Protein AF-A0A2E1P3U5-F1 (afdb_monomer_lite)

Structure (mmCIF, N/CA/C/O backbone):
data_AF-A0A2E1P3U5-F1
#
_entry.id   AF-A0A2E1P3U5-F1
#
loop_
_atom_site.group_PDB
_atom_site.id
_atom_site.type_symbol
_atom_site.label_atom_id
_atom_site.label_alt_id
_atom_site.label_comp_id
_atom_site.label_asym_id
_atom_site.label_entity_id
_atom_site.label_seq_id
_atom_site.pdbx_PDB_ins_code
_atom_site.Cartn_x
_atom_site.Cartn_y
_atom_site.Cartn_z
_atom_site.occupancy
_atom_site.B_iso_or_equiv
_atom_site.auth_seq_id
_atom_site.auth_comp_id
_atom_site.auth_asym_id
_atom_site.auth_atom_id
_atom_site.pdbx_PDB_model_num
ATOM 1 N N . MET A 1 1 ? -21.921 -7.455 9.747 1.00 45.94 1 MET A N 1
ATOM 2 C CA . MET A 1 1 ? -21.183 -7.064 8.520 1.00 45.94 1 MET A CA 1
ATOM 3 C C . MET A 1 1 ? -20.388 -5.750 8.663 1.00 45.94 1 MET A C 1
ATOM 5 O O . MET A 1 1 ? -19.913 -5.240 7.658 1.00 45.94 1 MET A O 1
ATOM 9 N N . LYS A 1 2 ? -20.192 -5.196 9.877 1.00 47.94 2 LYS A N 1
ATOM 10 C CA . LYS A 1 2 ? -19.396 -3.964 10.093 1.00 47.94 2 LYS A CA 1
ATOM 11 C C . LYS A 1 2 ? -17.878 -4.218 10.016 1.00 47.94 2 LYS A C 1
ATOM 13 O O . LYS A 1 2 ? -17.126 -3.291 9.749 1.00 47.94 2 LYS A O 1
ATOM 18 N N . ASP A 1 3 ? -17.456 -5.472 10.165 1.00 50.47 3 ASP A N 1
ATOM 19 C CA . ASP A 1 3 ? -16.043 -5.873 10.248 1.00 50.47 3 ASP A CA 1
ATOM 20 C C . ASP A 1 3 ? -15.372 -5.984 8.864 1.00 50.47 3 ASP A C 1
ATOM 22 O O . ASP A 1 3 ? -14.165 -5.799 8.734 1.00 50.47 3 ASP A O 1
ATOM 26 N N . ALA A 1 4 ? -16.165 -6.176 7.801 1.00 54.88 4 ALA A N 1
ATOM 27 C CA . ALA A 1 4 ? -15.674 -6.264 6.423 1.00 54.88 4 ALA A CA 1
ATOM 28 C C . ALA A 1 4 ? -15.020 -4.958 5.936 1.00 54.88 4 ALA A C 1
ATOM 30 O O . ALA A 1 4 ? -14.016 -5.004 5.231 1.00 54.88 4 ALA A O 1
ATOM 31 N N . LYS A 1 5 ? -15.533 -3.796 6.370 1.00 56.69 5 LYS A N 1
ATOM 32 C CA . LYS A 1 5 ? -14.954 -2.483 6.036 1.00 56.69 5 LYS A CA 1
ATOM 33 C C . LYS A 1 5 ? -13.548 -2.288 6.616 1.00 56.69 5 LYS A C 1
ATOM 35 O O . LYS A 1 5 ? -12.744 -1.584 6.025 1.00 56.69 5 LYS A O 1
ATOM 40 N N . TYR A 1 6 ? -13.230 -2.932 7.739 1.00 60.22 6 TYR A N 1
ATOM 41 C CA . TYR A 1 6 ? -11.903 -2.834 8.356 1.00 60.22 6 TYR A CA 1
ATOM 42 C C . TYR A 1 6 ? -10.924 -3.866 7.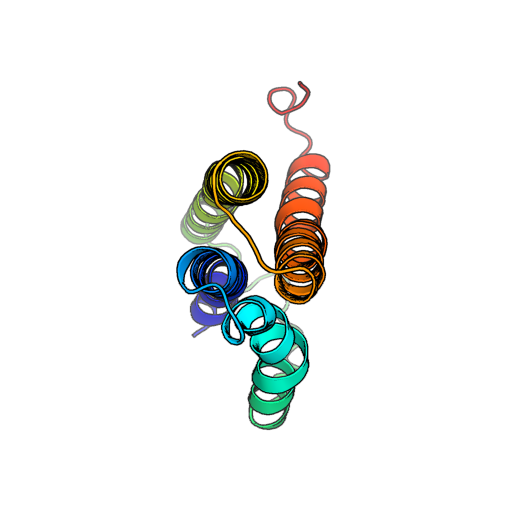793 1.00 60.22 6 TYR A C 1
ATOM 44 O O . TYR A 1 6 ? -9.738 -3.581 7.684 1.00 60.22 6 TYR A O 1
ATOM 52 N N . LEU A 1 7 ? -11.410 -5.024 7.333 1.00 64.44 7 LEU A N 1
ATOM 53 C CA . LEU A 1 7 ? -10.598 -5.929 6.511 1.00 64.44 7 LEU A CA 1
ATOM 54 C C . LEU A 1 7 ? -10.214 -5.285 5.170 1.00 64.44 7 LEU A C 1
ATOM 56 O O . LEU A 1 7 ? -9.107 -5.509 4.682 1.00 64.44 7 LEU A O 1
ATOM 60 N N . MET A 1 8 ? -11.071 -4.418 4.614 1.00 71.44 8 MET A N 1
ATOM 61 C CA . MET A 1 8 ? -10.721 -3.621 3.432 1.00 71.44 8 MET A CA 1
ATOM 62 C C . MET A 1 8 ? -9.510 -2.708 3.674 1.00 71.44 8 MET A C 1
ATOM 64 O O . MET A 1 8 ? -8.765 -2.469 2.726 1.00 71.44 8 MET A O 1
ATOM 68 N N . ALA A 1 9 ? -9.227 -2.287 4.913 1.00 74.44 9 ALA A N 1
ATOM 69 C CA . ALA A 1 9 ? -8.022 -1.507 5.212 1.00 74.44 9 ALA A CA 1
ATOM 70 C C . ALA A 1 9 ? -6.728 -2.275 4.879 1.00 74.44 9 ALA A C 1
ATOM 72 O O . ALA A 1 9 ? -5.741 -1.663 4.484 1.00 74.44 9 ALA A O 1
ATOM 73 N N . PHE A 1 10 ? -6.740 -3.612 4.954 1.00 87.44 10 PHE A N 1
ATOM 74 C CA . PHE A 1 10 ? -5.597 -4.454 4.576 1.00 87.44 10 PHE A CA 1
ATOM 75 C C . PHE A 1 10 ? -5.556 -4.791 3.083 1.00 87.44 10 PHE A C 1
ATOM 77 O O . PHE A 1 10 ? -4.523 -5.229 2.578 1.00 87.44 10 PHE A O 1
ATOM 84 N N . SER A 1 11 ? -6.643 -4.547 2.350 1.00 92.44 11 SER A N 1
ATOM 85 C CA . SER A 1 11 ? -6.694 -4.826 0.914 1.00 92.44 11 SER A CA 1
ATOM 86 C C . SER A 1 11 ? -5.745 -3.932 0.107 1.00 92.44 11 SER A C 1
ATOM 88 O O . SER A 1 11 ? -5.109 -4.406 -0.833 1.00 92.44 11 SER A O 1
ATOM 90 N N . VAL A 1 12 ? -5.569 -2.672 0.525 1.00 94.00 12 VAL A N 1
ATOM 91 C CA . VAL A 1 12 ? -4.619 -1.747 -0.106 1.00 94.00 12 VAL A CA 1
ATOM 92 C C . VAL A 1 12 ? -3.169 -2.209 0.106 1.00 94.00 12 VAL A C 1
ATOM 94 O O . VAL A 1 12 ? -2.490 -2.412 -0.902 1.00 94.00 12 VAL A O 1
ATOM 97 N N . PRO A 1 13 ? -2.694 -2.494 1.339 1.00 95.75 13 PRO A N 1
ATOM 98 C CA . PRO A 1 13 ? -1.388 -3.110 1.569 1.00 95.75 13 PRO A CA 1
ATOM 99 C C . PRO A 1 13 ? -1.133 -4.364 0.731 1.00 95.75 13 PRO A C 1
ATOM 101 O O . PRO A 1 13 ? -0.069 -4.490 0.130 1.00 95.75 13 PRO A O 1
ATOM 104 N N . ILE A 1 14 ? -2.117 -5.263 0.626 1.00 96.25 14 ILE A N 1
ATOM 105 C CA . ILE A 1 14 ? -1.995 -6.475 -0.197 1.00 96.25 14 ILE A CA 1
ATOM 106 C C . ILE A 1 14 ? -1.822 -6.110 -1.675 1.00 96.25 14 ILE A C 1
ATOM 108 O O . ILE A 1 14 ? -0.934 -6.647 -2.334 1.00 96.25 14 ILE A O 1
ATOM 112 N N . SER A 1 15 ? -2.619 -5.173 -2.196 1.00 96.69 15 SER A N 1
ATOM 113 C CA . SER A 1 15 ? -2.499 -4.729 -3.590 1.00 96.69 15 SER A CA 1
ATOM 114 C C . SER A 1 15 ? -1.124 -4.123 -3.894 1.00 96.69 15 SER A C 1
ATOM 116 O O . SER A 1 15 ? -0.562 -4.376 -4.957 1.00 96.69 15 SER A O 1
ATOM 118 N N . VAL A 1 16 ? -0.550 -3.376 -2.946 1.00 97.38 16 VAL A N 1
ATOM 119 C CA . VAL A 1 16 ? 0.781 -2.765 -3.071 1.00 97.38 16 VAL A CA 1
ATOM 120 C C . VAL A 1 16 ? 1.870 -3.829 -3.013 1.00 97.38 16 VAL A C 1
ATOM 122 O O . VAL A 1 16 ? 2.786 -3.808 -3.833 1.00 97.38 16 VAL A O 1
ATOM 125 N N . LEU A 1 17 ? 1.753 -4.795 -2.101 1.00 97.12 17 LEU A N 1
ATOM 126 C CA . LEU A 1 17 ? 2.686 -5.915 -2.021 1.00 97.12 17 LEU A CA 1
ATOM 127 C C . LEU A 1 17 ? 2.701 -6.715 -3.331 1.00 97.12 17 LEU A C 1
ATOM 129 O O . LEU A 1 17 ? 3.775 -7.014 -3.847 1.00 97.12 17 LEU A O 1
ATOM 133 N N . LEU A 1 18 ? 1.526 -7.005 -3.901 1.00 96.81 18 LEU A N 1
ATOM 134 C CA . LEU A 1 18 ? 1.407 -7.664 -5.205 1.00 96.81 18 LEU A CA 1
ATOM 135 C C . LEU A 1 18 ? 2.020 -6.825 -6.327 1.00 96.81 18 LEU A C 1
ATOM 137 O O . LEU A 1 18 ? 2.722 -7.371 -7.172 1.00 96.81 18 LEU A O 1
ATOM 141 N N . SER A 1 19 ? 1.800 -5.510 -6.303 1.00 96.44 19 SER A N 1
ATOM 142 C CA . SER A 1 19 ? 2.373 -4.573 -7.269 1.00 96.44 19 SER A CA 1
ATOM 143 C C . SER A 1 19 ? 3.906 -4.654 -7.310 1.00 96.44 19 SER A C 1
ATOM 145 O O . SER A 1 19 ? 4.507 -4.794 -8.374 1.00 96.44 19 SER A O 1
ATOM 147 N N . ILE A 1 20 ? 4.541 -4.651 -6.133 1.00 95.56 20 ILE A N 1
ATOM 148 C CA . ILE A 1 20 ? 6.003 -4.717 -5.991 1.00 95.56 20 ILE A CA 1
ATOM 149 C C . ILE A 1 20 ? 6.530 -6.123 -6.316 1.00 95.56 20 ILE A C 1
ATOM 151 O O . ILE A 1 20 ? 7.584 -6.266 -6.934 1.00 95.56 20 ILE A O 1
ATOM 155 N N . TYR A 1 21 ? 5.810 -7.169 -5.905 1.00 95.31 21 TYR A N 1
ATOM 156 C CA . TYR A 1 21 ? 6.242 -8.556 -6.079 1.00 95.31 21 TYR A CA 1
ATOM 157 C C . TYR A 1 21 ? 6.157 -9.032 -7.535 1.00 95.31 21 TYR A C 1
ATOM 159 O O . TYR A 1 21 ? 7.080 -9.688 -8.016 1.00 95.31 21 TYR A O 1
ATOM 167 N N . LEU A 1 22 ? 5.063 -8.710 -8.235 1.00 94.38 22 LEU A N 1
ATOM 168 C CA . LEU A 1 22 ? 4.808 -9.183 -9.600 1.00 94.38 22 LEU A CA 1
ATOM 169 C C . LEU A 1 22 ? 5.580 -8.401 -10.668 1.00 94.38 22 LEU A C 1
ATOM 171 O O . LEU A 1 22 ? 5.861 -8.975 -11.719 1.00 94.38 22 LEU A O 1
ATOM 175 N N . LYS A 1 23 ? 5.961 -7.145 -10.380 1.00 90.81 23 LYS A N 1
ATOM 176 C CA . LYS A 1 23 ? 6.787 -6.293 -11.256 1.00 90.81 23 LYS A CA 1
ATOM 177 C C . LYS A 1 23 ? 6.150 -6.056 -12.631 1.00 90.81 23 LYS A C 1
ATOM 179 O O . LYS A 1 23 ? 4.973 -6.346 -12.851 1.00 90.81 23 LYS A O 1
ATOM 184 N N . GLU A 1 24 ? 6.921 -5.511 -13.566 1.00 93.19 24 GLU A N 1
ATOM 185 C CA . GLU A 1 24 ? 6.522 -5.348 -14.964 1.00 93.19 24 GLU A CA 1
ATOM 186 C C . GLU A 1 24 ? 5.210 -4.550 -15.083 1.00 93.19 24 GLU A C 1
ATOM 188 O O . GLU A 1 24 ? 4.986 -3.598 -14.344 1.00 93.19 24 GLU A O 1
ATOM 193 N N . LEU A 1 25 ? 4.301 -4.918 -15.988 1.00 93.81 25 LEU A N 1
ATOM 194 C CA . LEU A 1 25 ? 2.994 -4.257 -16.102 1.00 93.81 25 LEU A CA 1
ATOM 195 C C . LEU A 1 25 ? 2.155 -4.347 -14.815 1.00 93.81 25 LEU A C 1
ATOM 197 O O . LEU A 1 25 ? 1.286 -3.504 -14.584 1.00 93.81 25 LEU A O 1
ATOM 201 N N . PHE A 1 26 ? 2.420 -5.334 -13.955 1.00 95.81 26 PHE A N 1
ATOM 202 C CA . PHE A 1 26 ? 1.717 -5.493 -12.686 1.00 95.81 26 PHE A CA 1
ATOM 203 C C . PHE A 1 26 ? 2.179 -4.495 -11.619 1.00 95.81 26 PHE A C 1
ATOM 205 O O . PHE A 1 26 ? 1.482 -4.362 -10.613 1.00 95.81 26 PHE A O 1
ATOM 212 N N . SER A 1 27 ? 3.238 -3.708 -11.859 1.00 95.44 27 SER A N 1
ATOM 213 C CA . SER A 1 27 ? 3.664 -2.604 -10.981 1.00 95.44 27 SER A CA 1
ATOM 214 C C . SER A 1 27 ? 2.623 -1.488 -10.824 1.00 95.44 27 SER A C 1
ATOM 216 O O . SER A 1 27 ? 2.813 -0.560 -10.042 1.00 95.44 27 SER A O 1
ATOM 218 N N . TYR A 1 28 ? 1.541 -1.529 -11.602 1.00 97.12 28 TYR A N 1
ATOM 219 C CA . TYR A 1 28 ? 0.420 -0.591 -11.528 1.00 97.12 28 TYR A CA 1
ATOM 220 C C . TYR A 1 28 ? -0.831 -1.213 -10.898 1.00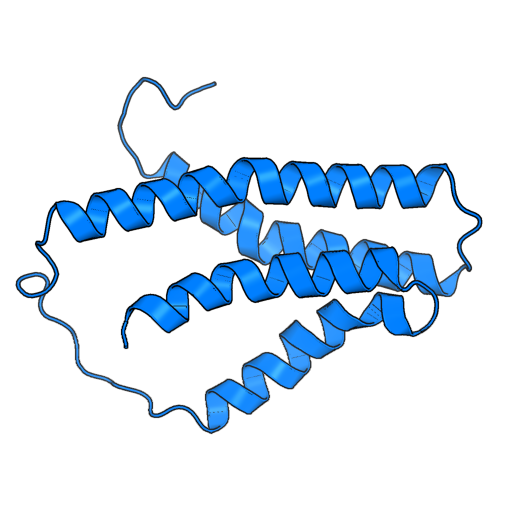 97.12 28 TYR A C 1
ATOM 222 O O . TYR A 1 28 ? -1.885 -0.577 -10.863 1.00 97.12 28 TYR A O 1
ATOM 230 N N . THR A 1 29 ? -0.742 -2.443 -10.380 1.00 97.06 29 THR A N 1
ATOM 231 C CA . THR A 1 29 ? -1.900 -3.172 -9.841 1.00 97.06 29 THR A CA 1
ATOM 232 C C . THR A 1 29 ? -2.565 -2.409 -8.705 1.00 97.06 29 THR A C 1
ATOM 234 O O . THR A 1 29 ? -3.787 -2.310 -8.686 1.00 97.06 29 THR A O 1
ATOM 237 N N . SER A 1 30 ? -1.796 -1.809 -7.793 1.00 96.56 30 SER A N 1
ATOM 238 C CA . SER A 1 30 ? -2.369 -1.009 -6.704 1.00 96.56 30 SER A CA 1
ATOM 239 C C . SER A 1 30 ? -3.063 0.259 -7.207 1.00 96.56 30 SER A C 1
ATOM 241 O O . SER A 1 30 ? -4.076 0.658 -6.645 1.00 96.56 30 SER A O 1
ATOM 243 N N . VAL A 1 31 ? -2.563 0.875 -8.285 1.00 97.25 31 VAL A N 1
ATOM 244 C CA . VAL A 1 31 ? -3.187 2.050 -8.911 1.00 97.25 31 VAL A CA 1
ATOM 245 C C . VAL A 1 31 ? -4.547 1.663 -9.480 1.00 97.25 31 VAL A C 1
ATOM 247 O O . VAL A 1 31 ? -5.553 2.291 -9.160 1.00 97.25 31 VAL A O 1
ATOM 250 N N . ILE A 1 32 ? -4.592 0.590 -10.272 1.00 97.38 32 ILE A N 1
ATOM 251 C CA . ILE A 1 32 ? -5.841 0.070 -10.841 1.00 97.38 32 ILE A CA 1
ATOM 252 C C . ILE A 1 32 ? -6.789 -0.353 -9.714 1.00 97.38 32 ILE A C 1
ATOM 254 O O . ILE A 1 32 ? -7.977 -0.044 -9.745 1.00 97.38 32 ILE A O 1
ATOM 258 N N . TYR A 1 33 ? -6.274 -1.017 -8.684 1.00 95.75 33 TYR A N 1
ATOM 259 C CA . TYR A 1 33 ? -7.077 -1.451 -7.552 1.00 95.75 33 TYR A CA 1
ATOM 260 C C . TYR A 1 33 ? -7.733 -0.263 -6.829 1.00 95.75 33 TYR A C 1
ATOM 262 O O . TYR A 1 33 ? -8.951 -0.228 -6.676 1.00 95.75 33 TYR A O 1
ATOM 270 N N . VAL A 1 34 ? -6.949 0.741 -6.430 1.00 95.00 34 VAL A N 1
ATOM 271 C CA . VAL A 1 34 ? -7.442 1.858 -5.612 1.00 95.00 34 VAL A CA 1
ATOM 272 C C . VAL A 1 34 ? -8.273 2.855 -6.412 1.00 95.00 34 VAL A C 1
ATOM 274 O O . VAL A 1 34 ? -9.273 3.342 -5.900 1.00 95.00 34 VAL A O 1
ATOM 277 N N . PHE A 1 35 ? -7.898 3.160 -7.654 1.00 95.38 35 PHE A N 1
ATOM 278 C CA . PHE A 1 35 ? -8.556 4.221 -8.425 1.00 95.38 35 PHE A CA 1
ATOM 279 C C . PHE A 1 35 ? -9.608 3.725 -9.415 1.00 95.38 35 PHE A C 1
ATOM 281 O O . PHE A 1 35 ? -10.393 4.533 -9.905 1.00 95.38 35 PHE A O 1
ATOM 288 N N . LEU A 1 36 ? -9.650 2.424 -9.712 1.00 95.56 36 LEU A N 1
ATOM 289 C CA . LEU A 1 36 ? -10.676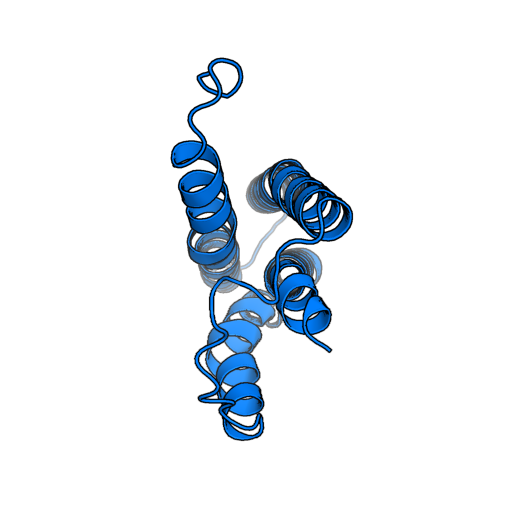 1.845 -10.578 1.00 95.56 36 LEU A CA 1
ATOM 290 C C . LEU A 1 36 ? -11.530 0.830 -9.823 1.00 95.56 36 LEU A C 1
ATOM 292 O O . LEU A 1 36 ? -12.742 1.003 -9.733 1.00 95.56 36 LEU A O 1
ATOM 296 N N . PHE A 1 37 ? -10.921 -0.215 -9.263 1.00 93.94 37 PHE A N 1
ATOM 297 C CA . PHE A 1 37 ? -11.682 -1.315 -8.670 1.00 93.94 37 PHE A CA 1
ATOM 298 C C . PHE A 1 37 ? -12.470 -0.888 -7.425 1.00 93.94 37 PHE A C 1
ATOM 300 O O . PHE A 1 37 ? -13.667 -1.157 -7.358 1.00 93.94 37 PHE A O 1
ATOM 307 N N . VAL A 1 38 ? -11.835 -0.204 -6.467 1.00 90.88 38 VAL A N 1
ATOM 308 C CA . VAL A 1 38 ? -12.503 0.244 -5.232 1.00 90.88 38 VAL A CA 1
ATOM 309 C C . VAL A 1 38 ? -13.700 1.159 -5.539 1.00 90.88 38 VAL A C 1
ATOM 311 O O . VAL A 1 38 ? -14.802 0.798 -5.125 1.00 90.88 38 VAL A O 1
ATOM 314 N N . PRO A 1 39 ? -13.567 2.244 -6.334 1.00 90.94 39 PRO A N 1
ATOM 315 C CA . PRO A 1 39 ? -14.707 3.081 -6.704 1.00 90.94 39 PRO A CA 1
ATOM 316 C C . PRO A 1 39 ? -15.824 2.307 -7.406 1.00 90.94 39 PRO A C 1
ATOM 318 O O . PRO A 1 39 ? -16.997 2.506 -7.106 1.00 90.94 39 PRO A O 1
ATOM 321 N N . VAL A 1 40 ? -15.482 1.388 -8.316 1.00 93.44 40 VAL A N 1
ATOM 322 C CA . VAL A 1 40 ? -16.479 0.565 -9.015 1.00 93.44 40 VAL A CA 1
ATOM 323 C C . VAL A 1 40 ? -17.247 -0.316 -8.035 1.00 93.44 40 VAL A C 1
ATOM 325 O O . VAL A 1 40 ? -18.469 -0.378 -8.118 1.00 93.44 40 VAL A O 1
ATOM 328 N N . VAL A 1 41 ? -16.569 -0.969 -7.088 1.00 89.00 41 VAL A N 1
ATOM 329 C CA . VAL A 1 41 ? -17.233 -1.771 -6.049 1.00 89.00 41 VAL A CA 1
ATOM 330 C C . VAL A 1 41 ? -18.126 -0.896 -5.171 1.00 89.00 41 VAL A C 1
ATOM 332 O O . VAL A 1 41 ? -19.249 -1.293 -4.863 1.00 89.00 41 VAL A O 1
ATOM 335 N N . GLU A 1 42 ? -17.663 0.298 -4.801 1.00 86.19 42 GLU A N 1
ATOM 336 C CA . GLU A 1 42 ? -18.433 1.242 -3.989 1.00 86.19 42 GLU A CA 1
ATOM 337 C C . GLU A 1 42 ? -19.745 1.673 -4.658 1.00 86.19 42 GLU A C 1
ATOM 339 O O . GLU A 1 42 ? 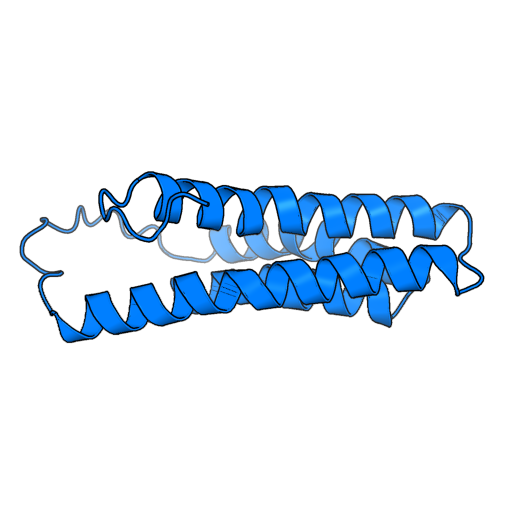-20.743 1.812 -3.953 1.00 86.19 42 GLU A O 1
ATOM 344 N N . LEU A 1 43 ? -19.799 1.783 -5.993 1.00 88.31 43 LEU A N 1
ATOM 345 C CA . LEU A 1 43 ? -21.038 2.088 -6.728 1.00 88.31 43 LEU A CA 1
ATOM 346 C C . LEU A 1 43 ? -22.137 1.031 -6.542 1.00 88.31 43 LEU A C 1
ATOM 348 O O . LEU A 1 43 ? -23.320 1.349 -6.652 1.00 88.31 43 LEU A O 1
ATOM 352 N N . PHE A 1 44 ? -21.763 -0.221 -6.269 1.00 87.00 44 PHE A N 1
ATOM 353 C CA . PHE A 1 44 ? -22.713 -1.316 -6.059 1.00 87.00 44 PHE A CA 1
ATOM 354 C C . PHE A 1 44 ? -23.058 -1.539 -4.582 1.00 87.00 44 PHE A C 1
ATOM 356 O O . PHE A 1 44 ? -23.967 -2.317 -4.276 1.00 87.00 44 PHE A O 1
ATOM 363 N N . LEU A 1 45 ? -22.351 -0.890 -3.652 1.00 82.31 45 LEU A N 1
ATOM 364 C CA . LEU A 1 45 ? -22.626 -1.024 -2.227 1.00 82.31 45 LEU A CA 1
ATOM 365 C C . LEU A 1 45 ? -23.760 -0.075 -1.809 1.00 82.31 45 LEU A C 1
ATOM 367 O O . LEU A 1 45 ? -23.711 1.118 -2.103 1.00 82.31 45 LEU A O 1
ATOM 371 N N . PRO A 1 46 ? -24.771 -0.559 -1.065 1.00 74.50 46 PRO A N 1
ATOM 372 C CA . PRO A 1 46 ? -25.825 0.309 -0.565 1.00 74.50 46 PRO A CA 1
ATOM 373 C C . PRO A 1 46 ? -25.240 1.343 0.406 1.00 74.50 46 PRO A C 1
ATOM 375 O O . PRO A 1 46 ? -24.610 0.995 1.414 1.00 74.50 46 PRO A O 1
ATOM 378 N N . THR A 1 47 ? -25.481 2.626 0.134 1.00 65.38 47 THR A N 1
ATOM 379 C CA . THR A 1 47 ? -25.180 3.730 1.048 1.00 65.38 47 THR A CA 1
ATOM 380 C C . THR A 1 47 ? -26.122 3.660 2.246 1.00 65.38 47 THR A C 1
ATOM 382 O O . THR A 1 47 ? -27.193 4.258 2.276 1.00 65.38 47 THR A O 1
ATOM 385 N N . ASN A 1 48 ? -25.736 2.899 3.272 1.00 59.00 48 ASN A N 1
ATOM 386 C CA . ASN A 1 48 ? -26.432 2.930 4.556 1.00 59.00 48 ASN A CA 1
ATOM 387 C C . ASN A 1 48 ? -26.194 4.296 5.220 1.00 59.00 48 ASN A C 1
ATOM 389 O O . ASN A 1 48 ? -25.222 4.480 5.947 1.00 59.00 48 ASN A O 1
ATOM 393 N N . LEU A 1 49 ? -27.110 5.236 4.976 1.00 53.56 49 LEU A N 1
ATOM 394 C CA . LEU A 1 49 ? -27.233 6.539 5.643 1.00 53.56 49 LEU A CA 1
ATOM 395 C C . LEU A 1 49 ? -27.802 6.417 7.069 1.00 53.56 49 LEU A C 1
ATOM 397 O O . LEU A 1 49 ? -28.360 7.369 7.610 1.00 53.56 49 LEU A O 1
ATOM 401 N N . SER A 1 50 ? -27.705 5.245 7.698 1.00 50.53 50 SER A N 1
ATOM 402 C CA . SER A 1 50 ? -28.048 5.113 9.107 1.00 50.53 50 SER A CA 1
ATOM 403 C C . SER A 1 50 ? -26.959 5.813 9.915 1.00 50.53 50 SER A C 1
ATOM 405 O O . SER A 1 50 ? -25.889 5.240 10.141 1.00 50.53 50 SER A O 1
ATOM 407 N N . THR A 1 51 ? -27.219 7.052 10.332 1.00 44.97 51 THR A N 1
ATOM 408 C CA . THR A 1 51 ? -26.500 7.722 11.417 1.00 44.97 51 THR A CA 1
ATOM 409 C C . THR A 1 51 ? -26.577 6.803 12.627 1.00 44.97 51 THR A C 1
ATOM 411 O O . THR A 1 51 ? -27.582 6.770 13.334 1.00 44.97 51 THR A O 1
ATOM 414 N N . PHE A 1 52 ? -25.559 5.967 12.818 1.00 47.25 52 PHE A N 1
ATOM 415 C CA . PHE A 1 52 ? -25.475 5.132 14.002 1.00 47.25 52 PHE A CA 1
ATOM 416 C C . PHE A 1 52 ? -25.371 6.086 15.185 1.00 47.25 52 PHE A C 1
ATOM 418 O O . PHE A 1 52 ? -24.390 6.821 15.294 1.00 47.25 52 PHE A O 1
ATOM 425 N N . SER A 1 53 ? -26.390 6.112 16.044 1.00 44.72 53 SER A N 1
ATOM 426 C CA . SER A 1 53 ? -26.268 6.817 17.311 1.00 44.72 53 SER A CA 1
ATOM 427 C C . SER A 1 53 ? -25.072 6.215 18.055 1.00 44.72 53 SER A C 1
ATOM 429 O O . SER A 1 53 ? -24.859 4.998 18.051 1.00 44.72 53 SER A O 1
ATOM 431 N N . GLU A 1 54 ? -24.263 7.060 18.691 1.00 51.06 54 GLU A N 1
ATOM 432 C CA . GLU A 1 54 ? -23.053 6.674 19.439 1.00 51.06 54 GLU A CA 1
ATOM 433 C C . GLU A 1 54 ? -23.303 5.602 20.526 1.00 51.06 54 GLU A C 1
ATOM 435 O O . GLU A 1 54 ? -22.373 5.078 21.143 1.00 51.06 54 GLU A O 1
ATOM 440 N N . GLN A 1 55 ? -24.565 5.256 20.782 1.00 45.69 55 GLN A N 1
ATOM 441 C CA . GLN A 1 55 ? -25.005 4.319 21.804 1.00 45.69 55 GLN A CA 1
ATOM 442 C C . GLN A 1 55 ? -24.947 2.841 21.374 1.00 45.69 55 GLN A C 1
ATOM 444 O O . GLN A 1 55 ? -24.762 1.995 22.245 1.00 45.69 55 GLN A O 1
ATOM 449 N N . GLU A 1 56 ? -24.996 2.497 20.080 1.00 50.06 56 GLU A N 1
ATOM 450 C CA . GLU A 1 56 ? -24.988 1.082 19.639 1.00 50.06 56 GLU A CA 1
ATOM 451 C C . GLU A 1 56 ? -23.587 0.457 19.472 1.00 50.06 56 GLU A C 1
ATOM 453 O O . GLU A 1 56 ? -23.463 -0.750 19.258 1.00 50.06 56 GLU A O 1
ATOM 458 N N . THR A 1 57 ? -22.505 1.238 19.576 1.00 53.00 57 THR A N 1
ATOM 459 C CA . THR A 1 57 ? -21.131 0.756 19.298 1.00 53.00 57 THR A CA 1
ATOM 460 C C . THR A 1 57 ? -20.282 0.549 20.563 1.00 53.00 57 THR A C 1
ATOM 462 O O . THR A 1 57 ? -19.076 0.381 20.478 1.00 53.00 57 THR A O 1
ATOM 465 N N . LYS A 1 58 ? -20.882 0.488 21.759 1.00 51.19 58 LYS A N 1
ATOM 466 C CA . LYS A 1 58 ? -20.151 0.402 23.043 1.00 51.19 58 LYS A CA 1
ATOM 467 C 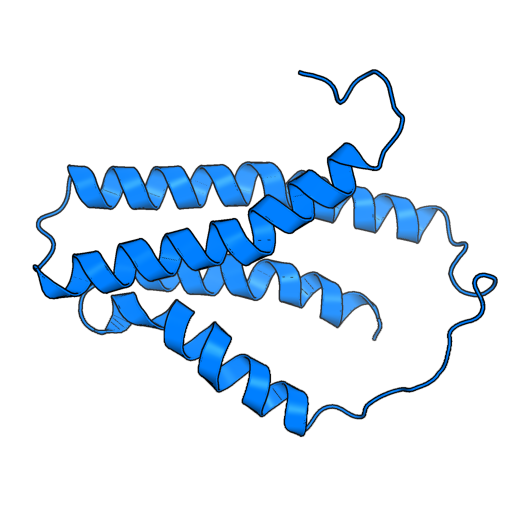C . LYS A 1 58 ? -19.875 -1.031 23.524 1.00 51.19 58 LYS A C 1
ATOM 469 O O . LYS A 1 58 ? -20.218 -1.392 24.648 1.00 51.19 58 LYS A O 1
ATOM 474 N N . SER A 1 59 ? -19.245 -1.864 22.700 1.00 61.47 59 SER A N 1
ATOM 475 C CA . SER A 1 59 ? -18.671 -3.131 23.179 1.00 61.47 59 SER A CA 1
ATOM 476 C C . SER A 1 59 ? -17.167 -2.964 23.367 1.00 61.47 59 SER A C 1
ATOM 478 O O . SER A 1 59 ? -16.438 -2.831 22.390 1.00 61.47 59 SER A O 1
ATOM 480 N N . ARG A 1 60 ? -16.681 -3.054 24.612 1.00 60.66 60 ARG A N 1
ATOM 481 C CA . ARG A 1 60 ? -15.239 -2.972 24.928 1.00 60.66 60 ARG A CA 1
ATOM 482 C C . ARG A 1 60 ? -14.385 -4.010 24.181 1.00 60.66 60 ARG A C 1
ATOM 484 O O . ARG A 1 60 ? -13.198 -3.789 23.967 1.00 60.66 60 ARG A O 1
ATOM 491 N N . LEU A 1 61 ? -14.966 -5.155 23.810 1.00 61.72 61 LEU A N 1
ATOM 492 C CA . LEU A 1 61 ? -14.280 -6.182 23.013 1.00 61.72 61 LEU A CA 1
ATOM 493 C C . LEU A 1 61 ? -14.050 -5.719 21.573 1.00 61.72 61 LEU A C 1
ATOM 495 O O . LEU A 1 61 ? -13.012 -6.014 20.987 1.00 61.72 61 LEU A O 1
ATOM 499 N N . LYS A 1 62 ? -15.010 -4.975 21.024 1.00 68.38 62 LYS A N 1
ATOM 500 C CA . LYS A 1 62 ? -14.947 -4.427 19.675 1.00 68.38 62 LYS A CA 1
ATOM 501 C C . LYS A 1 62 ? -13.885 -3.326 19.585 1.00 68.38 62 LYS A C 1
ATOM 503 O O . LYS A 1 62 ? -13.092 -3.342 18.652 1.00 68.38 62 LYS A O 1
ATOM 508 N N . ASP A 1 63 ? -13.790 -2.477 20.608 1.00 72.44 63 ASP A N 1
ATOM 509 C CA . ASP A 1 63 ? -12.734 -1.460 20.713 1.00 72.44 63 ASP A CA 1
ATOM 510 C C . ASP A 1 63 ? -11.334 -2.095 20.737 1.00 72.44 63 ASP A C 1
ATOM 512 O O . ASP A 1 63 ? -10.466 -1.720 19.957 1.00 72.44 63 ASP A O 1
ATOM 516 N N . ARG A 1 64 ? -11.128 -3.144 21.548 1.00 77.88 64 ARG A N 1
ATOM 517 C CA . ARG A 1 64 ? -9.838 -3.862 21.595 1.00 77.88 64 ARG A CA 1
ATOM 518 C C . ARG A 1 64 ? -9.473 -4.549 20.282 1.00 77.88 64 ARG A C 1
ATOM 520 O O . ARG A 1 64 ? -8.300 -4.580 19.920 1.00 77.88 64 ARG A O 1
ATOM 527 N N . PHE A 1 65 ? -10.451 -5.125 19.586 1.00 80.50 65 PHE A N 1
ATOM 528 C CA . PHE A 1 65 ? -10.222 -5.719 18.271 1.00 80.50 65 PHE A CA 1
ATOM 529 C C . PHE A 1 65 ? -9.745 -4.663 17.267 1.00 80.50 65 PHE A C 1
ATOM 531 O O . PHE A 1 65 ? -8.792 -4.905 16.528 1.00 80.50 65 PHE A O 1
ATOM 538 N N . PHE A 1 66 ? -10.347 -3.473 17.286 1.00 78.38 66 PHE A N 1
ATOM 539 C CA . PHE A 1 66 ? -9.927 -2.371 16.424 1.00 78.38 66 PHE A CA 1
ATOM 540 C C . PHE A 1 66 ? -8.545 -1.834 16.763 1.00 78.38 66 PHE A C 1
ATOM 542 O O . PHE A 1 66 ? -7.762 -1.592 15.848 1.00 78.38 66 PHE A O 1
ATOM 549 N N . ASP A 1 67 ? -8.219 -1.713 18.047 1.00 84.56 67 ASP A N 1
ATOM 550 C CA . ASP A 1 67 ? -6.878 -1.326 18.480 1.00 84.56 67 ASP A CA 1
ATOM 551 C C . ASP A 1 67 ? -5.839 -2.299 17.925 1.00 84.56 67 ASP A C 1
ATOM 553 O O . ASP A 1 67 ? -4.832 -1.885 17.358 1.00 84.56 67 ASP A O 1
ATOM 557 N N . TRP A 1 68 ? -6.114 -3.601 18.004 1.00 85.94 68 TRP A N 1
ATOM 558 C CA . TRP A 1 68 ? -5.194 -4.612 17.497 1.00 85.94 68 TRP A CA 1
ATOM 559 C C . TRP A 1 68 ? -4.990 -4.512 15.981 1.00 85.94 68 TRP A C 1
ATOM 561 O O . TRP A 1 68 ? -3.857 -4.573 15.509 1.00 85.94 68 TRP A O 1
ATOM 571 N N . LEU A 1 69 ? -6.063 -4.294 15.213 1.00 86.62 69 LEU A N 1
ATOM 572 C CA . LEU A 1 69 ? -5.962 -4.074 13.767 1.00 86.62 69 LEU A CA 1
ATOM 573 C C . LEU A 1 69 ? -5.203 -2.783 13.422 1.00 86.62 69 LEU A C 1
ATOM 575 O O . LEU A 1 69 ? -4.433 -2.767 12.460 1.00 86.62 69 LEU A O 1
ATOM 579 N N . LEU A 1 70 ? -5.395 -1.714 14.197 1.00 87.50 70 LEU A N 1
ATOM 580 C CA . LEU A 1 70 ? -4.665 -0.457 14.039 1.00 87.50 70 LEU A CA 1
ATOM 581 C C . LEU A 1 70 ? -3.164 -0.672 14.273 1.00 87.50 70 LEU A C 1
ATOM 583 O O . LEU A 1 70 ? -2.357 -0.359 13.398 1.00 87.50 70 LEU A O 1
ATOM 587 N N . TYR A 1 71 ? -2.791 -1.276 15.405 1.00 89.12 71 TYR A N 1
ATOM 588 C CA . TYR A 1 71 ? -1.391 -1.555 15.726 1.00 89.12 71 TYR A CA 1
ATOM 589 C C . TYR A 1 71 ? -0.753 -2.549 14.749 1.00 89.12 71 TYR A C 1
ATOM 591 O O . TYR A 1 71 ? 0.425 -2.403 14.444 1.00 89.12 71 TYR A O 1
ATOM 599 N N . LEU A 1 72 ? -1.509 -3.508 14.199 1.00 91.56 72 LEU A N 1
ATOM 600 C CA . LEU A 1 72 ? -1.017 -4.438 13.176 1.00 91.56 72 LEU A CA 1
ATOM 601 C C . LEU A 1 72 ? -0.687 -3.741 11.846 1.00 91.56 72 LEU A C 1
ATOM 603 O O . LEU A 1 72 ? 0.203 -4.193 11.125 1.00 91.56 72 LEU A O 1
ATOM 607 N N . ASN A 1 73 ? -1.361 -2.637 11.508 1.00 91.12 73 ASN A N 1
ATOM 608 C CA . ASN A 1 73 ? -1.031 -1.899 10.288 1.00 91.12 73 ASN A CA 1
ATOM 609 C C . ASN A 1 73 ? 0.372 -1.281 10.351 1.00 91.12 73 ASN A C 1
ATOM 611 O O . ASN A 1 73 ? 1.042 -1.244 9.323 1.00 91.12 73 ASN A O 1
ATOM 615 N N . VAL A 1 74 ? 0.843 -0.853 11.530 1.00 92.88 74 VAL A N 1
ATOM 616 C CA . VAL A 1 74 ? 2.173 -0.240 11.700 1.00 92.88 74 VAL A CA 1
ATOM 617 C C . VAL A 1 74 ? 3.292 -1.131 11.132 1.00 92.88 74 VAL A C 1
ATOM 619 O O . VAL A 1 74 ? 3.952 -0.705 10.180 1.00 92.88 74 VAL A O 1
ATOM 622 N N . PRO A 1 75 ? 3.515 -2.373 11.617 1.00 95.56 75 PRO A N 1
ATOM 623 C CA . PRO A 1 75 ? 4.569 -3.225 11.082 1.00 95.56 75 PRO A CA 1
ATOM 624 C C . PRO A 1 75 ? 4.334 -3.589 9.613 1.00 95.56 75 PRO A C 1
ATOM 626 O O . PRO A 1 75 ? 5.298 -3.665 8.859 1.00 95.56 75 PRO A O 1
ATOM 629 N N . ILE A 1 76 ? 3.084 -3.767 9.171 1.00 95.75 76 ILE A N 1
ATOM 630 C CA . ILE A 1 76 ? 2.779 -4.086 7.766 1.00 95.75 76 ILE A CA 1
ATOM 631 C C . ILE A 1 76 ? 3.234 -2.962 6.833 1.00 95.75 76 ILE A C 1
ATOM 633 O O . ILE A 1 76 ? 3.885 -3.234 5.824 1.00 95.75 76 ILE A O 1
ATOM 637 N N . ILE A 1 77 ? 2.935 -1.707 7.175 1.00 96.44 77 ILE A N 1
ATOM 638 C CA . ILE A 1 77 ? 3.343 -0.541 6.385 1.00 96.44 77 ILE A CA 1
ATOM 639 C C . ILE A 1 77 ? 4.867 -0.497 6.269 1.00 96.44 77 ILE A C 1
ATOM 641 O O . ILE A 1 77 ? 5.388 -0.399 5.159 1.00 96.44 77 ILE A O 1
ATOM 645 N N . TYR A 1 78 ? 5.584 -0.618 7.390 1.00 96.88 78 TYR A N 1
ATOM 646 C CA . TYR A 1 78 ? 7.046 -0.572 7.384 1.00 96.88 78 TYR A CA 1
ATOM 647 C C . TYR A 1 78 ? 7.673 -1.745 6.626 1.00 96.88 78 TYR A C 1
ATOM 649 O O . TYR A 1 78 ? 8.629 -1.535 5.882 1.00 96.88 78 TYR A O 1
ATOM 657 N N . LEU A 1 79 ? 7.129 -2.958 6.758 1.00 98.06 79 LEU A N 1
ATOM 658 C CA . LEU A 1 79 ? 7.616 -4.130 6.028 1.00 98.06 79 LEU A CA 1
ATOM 659 C C . LEU A 1 79 ? 7.449 -3.964 4.517 1.00 98.06 79 LEU A C 1
ATOM 661 O O . LEU A 1 79 ? 8.389 -4.234 3.773 1.00 98.06 79 LEU A O 1
ATOM 665 N N . ILE A 1 80 ? 6.288 -3.490 4.055 1.00 97.75 80 ILE A N 1
ATOM 666 C CA . ILE A 1 80 ? 6.045 -3.276 2.622 1.00 97.75 80 ILE A CA 1
ATOM 667 C C . ILE A 1 80 ? 6.893 -2.115 2.099 1.00 97.75 80 ILE A C 1
ATOM 669 O O . ILE A 1 80 ? 7.465 -2.224 1.015 1.00 97.75 80 ILE A O 1
ATOM 673 N N . LEU A 1 81 ? 7.024 -1.029 2.867 1.00 97.56 81 LEU A N 1
ATOM 674 C CA . LEU A 1 81 ? 7.878 0.099 2.501 1.00 97.56 81 LEU A CA 1
ATOM 675 C C . LEU A 1 81 ? 9.335 -0.347 2.350 1.00 97.56 81 LEU A C 1
ATOM 677 O O . LEU A 1 81 ? 9.955 -0.083 1.321 1.00 97.56 81 LEU A O 1
ATOM 681 N N . PHE A 1 82 ? 9.864 -1.070 3.339 1.00 97.75 82 PHE A N 1
ATOM 682 C CA . PHE A 1 82 ? 11.217 -1.612 3.284 1.00 97.75 82 PHE A CA 1
ATOM 683 C C . PHE A 1 82 ? 11.381 -2.582 2.114 1.00 97.75 82 PHE A C 1
ATOM 685 O O . PHE A 1 82 ? 12.355 -2.479 1.378 1.00 97.75 82 PHE A O 1
ATOM 692 N N . PHE A 1 83 ? 10.418 -3.478 1.891 1.00 96.81 83 PHE A N 1
ATOM 693 C CA . PHE A 1 83 ? 10.445 -4.407 0.764 1.00 96.81 83 PHE A CA 1
ATOM 694 C C . PHE A 1 83 ? 10.447 -3.687 -0.592 1.00 96.81 83 PHE A C 1
ATOM 696 O O . PHE A 1 83 ? 11.197 -4.073 -1.488 1.00 96.81 83 PHE A O 1
ATOM 703 N N . GLY A 1 84 ? 9.664 -2.616 -0.741 1.00 95.19 84 GLY A N 1
ATOM 704 C CA . GLY A 1 84 ? 9.644 -1.787 -1.944 1.00 95.19 84 GLY A CA 1
ATOM 705 C C . GLY A 1 84 ? 10.964 -1.062 -2.186 1.00 95.19 84 GLY A C 1
ATOM 706 O O . GLY A 1 84 ? 11.502 -1.134 -3.289 1.00 95.19 84 GLY A O 1
ATOM 707 N N . LEU A 1 85 ? 11.527 -0.430 -1.153 1.00 95.19 85 LEU A N 1
ATOM 708 C CA . LEU A 1 85 ? 12.826 0.249 -1.235 1.00 95.19 85 LEU A CA 1
ATOM 709 C C . LEU A 1 85 ? 13.976 -0.734 -1.484 1.00 95.19 85 LEU A C 1
ATOM 711 O O . LEU A 1 85 ? 14.842 -0.481 -2.318 1.00 95.19 85 LEU A O 1
ATOM 715 N N . TYR A 1 86 ? 13.965 -1.881 -0.803 1.00 95.69 86 TYR A N 1
ATOM 716 C CA . TYR A 1 86 ? 14.916 -2.962 -1.036 1.00 95.69 86 TYR A CA 1
ATOM 717 C C . TYR A 1 86 ? 14.821 -3.456 -2.477 1.00 95.69 86 TYR A C 1
ATOM 719 O O . TYR A 1 86 ? 15.846 -3.616 -3.139 1.00 95.69 86 TYR A O 1
ATOM 727 N N . SER A 1 87 ? 13.601 -3.644 -2.982 1.00 93.38 87 SER A N 1
ATOM 728 C CA . SER A 1 87 ? 13.399 -4.088 -4.354 1.00 93.38 87 SER A CA 1
ATOM 729 C C . SER A 1 87 ? 13.928 -3.064 -5.352 1.00 93.38 87 SER A C 1
ATOM 731 O O . SER A 1 87 ? 14.630 -3.445 -6.284 1.00 93.38 87 SER A O 1
ATOM 733 N N . PHE A 1 88 ? 13.661 -1.779 -5.101 1.00 89.69 88 PHE A N 1
ATOM 734 C CA . PHE A 1 88 ? 14.171 -0.659 -5.887 1.00 89.69 88 PHE A CA 1
ATOM 735 C C . PHE A 1 88 ? 15.703 -0.635 -5.963 1.00 89.69 88 PHE A C 1
ATOM 737 O O . PHE A 1 88 ? 16.265 -0.334 -7.010 1.00 89.69 88 PHE A O 1
ATOM 744 N N . ALA A 1 89 ? 16.379 -0.955 -4.857 1.00 91.69 89 ALA A N 1
ATOM 745 C CA . ALA A 1 89 ? 17.834 -0.894 -4.763 1.00 91.69 89 ALA A CA 1
ATOM 746 C C . ALA A 1 89 ? 18.562 -2.146 -5.287 1.00 91.69 89 ALA A C 1
ATOM 748 O O . ALA A 1 89 ? 19.733 -2.046 -5.643 1.00 91.69 89 ALA A O 1
ATOM 749 N N . ASN A 1 90 ? 17.915 -3.319 -5.295 1.00 91.88 90 ASN A N 1
ATOM 750 C CA . ASN A 1 90 ? 18.599 -4.605 -5.513 1.00 91.88 90 ASN A CA 1
ATOM 751 C C . ASN A 1 90 ? 18.160 -5.364 -6.770 1.00 91.88 90 ASN A C 1
ATOM 753 O O . ASN A 1 90 ? 18.845 -6.308 -7.164 1.00 91.88 90 ASN A O 1
ATOM 757 N N . TYR A 1 91 ? 17.038 -5.003 -7.394 1.00 89.06 91 TYR A N 1
ATOM 758 C CA . TYR A 1 91 ? 16.605 -5.632 -8.640 1.00 89.06 91 TYR A CA 1
ATOM 759 C C . TYR A 1 91 ? 16.786 -4.694 -9.824 1.00 89.06 91 TYR A C 1
ATOM 761 O O . TYR A 1 91 ? 16.639 -3.481 -9.702 1.00 89.06 91 TYR A O 1
ATOM 769 N N . ASP A 1 92 ? 17.050 -5.290 -10.982 1.00 87.56 92 ASP A N 1
ATOM 770 C CA . ASP A 1 92 ? 16.982 -4.581 -12.251 1.00 87.56 92 ASP A CA 1
ATOM 771 C C . ASP A 1 92 ? 15.505 -4.364 -12.601 1.00 87.56 92 ASP A C 1
ATOM 773 O O . ASP A 1 92 ? 14.743 -5.321 -12.765 1.00 87.56 92 ASP A O 1
ATOM 777 N N . ILE A 1 93 ? 15.085 -3.102 -12.587 1.00 88.88 93 ILE A N 1
ATOM 778 C CA . ILE A 1 93 ? 13.694 -2.667 -12.726 1.00 88.88 93 ILE A CA 1
ATOM 779 C C . ILE A 1 93 ? 13.630 -1.777 -13.957 1.00 88.88 93 ILE A C 1
ATOM 781 O O . ILE A 1 93 ? 14.431 -0.850 -14.101 1.00 88.88 93 ILE A O 1
ATOM 785 N N . LYS A 1 94 ? 12.673 -2.026 -14.853 1.00 92.75 94 LYS A N 1
ATOM 786 C CA . LYS A 1 94 ? 12.578 -1.233 -16.080 1.00 92.75 94 LYS A CA 1
ATOM 787 C C . LYS A 1 94 ? 12.143 0.203 -15.775 1.00 92.75 94 LYS A C 1
ATOM 789 O O . LYS A 1 94 ? 11.392 0.436 -14.827 1.00 92.75 94 LYS A O 1
ATOM 794 N N . PRO A 1 95 ? 12.500 1.178 -16.633 1.00 92.31 95 PRO A N 1
ATOM 795 C CA . PRO A 1 95 ? 12.188 2.585 -16.397 1.00 92.31 95 PRO A CA 1
ATOM 796 C C . PRO A 1 95 ? 10.716 2.900 -16.092 1.00 92.31 95 PRO A C 1
ATOM 798 O O . PRO A 1 95 ? 10.430 3.786 -15.291 1.00 92.31 95 PRO A O 1
ATOM 801 N N . TYR A 1 96 ? 9.771 2.184 -16.709 1.00 93.75 96 TYR A N 1
ATOM 802 C CA . TYR A 1 96 ? 8.344 2.399 -16.450 1.00 93.75 96 TYR A CA 1
ATOM 803 C C . TYR A 1 96 ? 7.899 1.842 -15.092 1.00 93.75 96 TYR A C 1
ATOM 805 O O . TYR A 1 96 ? 7.070 2.449 -14.419 1.00 93.75 96 TYR A O 1
ATOM 813 N N . GLU A 1 97 ? 8.481 0.732 -14.644 1.00 93.88 97 GLU A N 1
ATOM 814 C CA . GLU A 1 97 ? 8.133 0.101 -13.370 1.00 93.88 97 GLU A CA 1
ATOM 815 C C . GLU A 1 97 ? 8.477 1.003 -12.180 1.00 93.88 97 GLU A C 1
ATOM 817 O O . GLU A 1 97 ? 7.779 0.960 -11.168 1.00 93.88 97 GLU A O 1
ATOM 822 N N . TYR A 1 98 ? 9.479 1.887 -12.311 1.00 92.69 98 TYR A N 1
ATOM 823 C CA . TYR A 1 98 ? 9.776 2.898 -11.292 1.00 92.69 98 TYR A CA 1
ATOM 824 C C . TYR A 1 98 ? 8.556 3.750 -10.958 1.00 92.69 98 TYR A C 1
ATOM 826 O O . TYR A 1 98 ? 8.258 3.967 -9.785 1.00 92.69 98 TYR A O 1
ATOM 834 N N . LEU A 1 99 ? 7.819 4.200 -11.977 1.00 95.50 99 LEU A N 1
ATOM 835 C CA . LEU A 1 99 ? 6.610 4.984 -11.760 1.00 95.50 99 LEU A CA 1
ATOM 836 C C . LEU A 1 99 ? 5.542 4.141 -11.057 1.00 95.50 99 LEU A C 1
ATOM 838 O O . LEU A 1 99 ? 4.922 4.615 -10.109 1.00 95.50 99 LEU A O 1
ATOM 842 N N . GLY A 1 100 ? 5.368 2.885 -11.473 1.00 95.50 100 GLY A N 1
ATOM 843 C CA . GLY A 1 100 ? 4.452 1.953 -10.816 1.00 95.50 100 GLY A CA 1
ATOM 844 C C . GLY A 1 100 ? 4.783 1.747 -9.336 1.00 95.50 100 GLY A C 1
ATOM 845 O O . GLY A 1 100 ? 3.908 1.877 -8.480 1.00 95.50 100 GLY A O 1
ATOM 846 N N . PHE A 1 101 ? 6.054 1.521 -9.005 1.00 95.25 101 PHE A N 1
ATOM 847 C CA . PHE A 1 101 ? 6.519 1.320 -7.629 1.00 95.25 101 PHE A CA 1
ATOM 848 C C . PHE A 1 101 ? 6.343 2.576 -6.777 1.00 95.25 101 PHE A C 1
ATOM 850 O O . PHE A 1 101 ? 5.819 2.485 -5.666 1.00 95.25 101 PHE A O 1
ATOM 857 N N . ILE A 1 102 ? 6.722 3.746 -7.302 1.00 96.06 102 ILE A N 1
ATOM 858 C CA . ILE A 1 102 ? 6.557 5.033 -6.613 1.00 96.06 102 ILE A CA 1
ATOM 859 C C . ILE A 1 102 ? 5.078 5.291 -6.322 1.00 96.06 102 ILE A C 1
ATOM 861 O O . ILE A 1 102 ? 4.731 5.627 -5.192 1.00 96.06 102 ILE A O 1
ATOM 865 N N . LEU A 1 103 ? 4.197 5.089 -7.306 1.00 97.69 103 LEU A N 1
ATOM 866 C CA . LEU A 1 103 ? 2.756 5.246 -7.112 1.00 97.69 103 LEU A CA 1
ATOM 867 C C . LEU A 1 103 ? 2.214 4.230 -6.102 1.00 97.69 103 LEU A C 1
ATOM 869 O O . LEU A 1 103 ? 1.421 4.593 -5.239 1.00 97.69 103 LEU A O 1
ATOM 873 N N . SER A 1 104 ? 2.666 2.977 -6.162 1.00 97.19 104 SER A N 1
ATOM 874 C CA . SER A 1 104 ? 2.229 1.914 -5.251 1.00 97.19 104 SER A CA 1
ATOM 875 C C . SER A 1 104 ? 2.603 2.208 -3.797 1.00 97.19 104 SER A C 1
ATOM 877 O O . SER A 1 104 ? 1.751 2.149 -2.911 1.00 97.19 104 SER A O 1
ATOM 879 N N . LEU A 1 105 ? 3.859 2.580 -3.546 1.00 97.69 105 LEU A N 1
ATOM 880 C CA . LEU A 1 105 ? 4.323 2.973 -2.216 1.00 97.69 105 LEU A CA 1
ATOM 881 C C . LEU A 1 105 ? 3.673 4.283 -1.755 1.00 97.69 105 LEU A C 1
ATOM 883 O O . LEU A 1 105 ? 3.288 4.398 -0.595 1.00 97.69 105 LEU A O 1
ATOM 887 N N . GLY A 1 106 ? 3.491 5.246 -2.661 1.00 97.69 106 GLY A N 1
ATOM 888 C CA . GLY A 1 106 ? 2.783 6.493 -2.376 1.00 97.69 106 GLY A CA 1
ATOM 889 C C . GLY A 1 106 ? 1.346 6.250 -1.914 1.00 97.69 106 GLY A C 1
ATOM 890 O O . GLY A 1 106 ? 0.928 6.827 -0.915 1.00 97.69 106 GLY A O 1
ATOM 891 N N . ILE A 1 107 ? 0.622 5.343 -2.579 1.00 97.44 107 ILE A N 1
ATOM 892 C CA . ILE A 1 107 ? -0.725 4.913 -2.179 1.00 97.44 107 ILE A CA 1
ATOM 893 C C . ILE A 1 107 ? -0.701 4.321 -0.767 1.00 97.44 107 ILE A C 1
ATOM 895 O O . ILE A 1 107 ? -1.465 4.778 0.076 1.00 97.44 107 ILE A O 1
ATOM 899 N N . LEU A 1 108 ? 0.200 3.369 -0.484 1.00 97.31 108 LEU A N 1
ATOM 900 C CA . LEU A 1 108 ? 0.328 2.761 0.849 1.00 97.31 108 LEU A CA 1
ATOM 901 C C . LEU A 1 108 ? 0.491 3.816 1.949 1.00 97.31 108 LEU A C 1
ATOM 903 O O . LEU A 1 108 ? -0.149 3.734 2.999 1.00 97.31 108 LEU A O 1
ATOM 907 N N . LEU A 1 109 ? 1.357 4.803 1.715 1.00 97.06 109 LEU A N 1
ATOM 908 C CA . LEU A 1 109 ? 1.615 5.865 2.680 1.00 97.06 109 LEU A CA 1
ATOM 909 C C . LEU A 1 109 ? 0.407 6.798 2.820 1.00 97.06 109 LEU A C 1
ATOM 911 O O . LEU A 1 109 ? -0.014 7.083 3.939 1.00 97.06 109 LEU A O 1
ATOM 915 N N . ALA A 1 110 ? -0.177 7.229 1.702 1.00 95.12 110 ALA A N 1
ATOM 916 C CA . ALA A 1 110 ? -1.293 8.168 1.686 1.00 95.12 110 ALA A CA 1
ATOM 917 C C . ALA A 1 110 ? -2.568 7.599 2.324 1.00 95.12 110 ALA A C 1
ATOM 919 O O . ALA A 1 110 ? -3.300 8.345 2.968 1.00 95.12 110 ALA A O 1
ATOM 920 N N . THR A 1 111 ? -2.840 6.299 2.166 1.00 91.75 111 THR A N 1
ATOM 921 C CA . THR A 1 111 ? -4.055 5.676 2.708 1.00 91.75 111 THR A CA 1
ATOM 922 C C . THR A 1 111 ? -3.825 5.073 4.085 1.00 91.75 111 THR A C 1
ATOM 924 O O . THR A 1 111 ? -4.548 5.391 5.022 1.00 91.75 111 THR A O 1
ATOM 927 N N . ASN A 1 112 ? -2.824 4.203 4.237 1.00 92.75 112 ASN A N 1
ATOM 928 C CA . ASN A 1 112 ? -2.656 3.422 5.459 1.00 92.75 112 ASN A CA 1
ATOM 929 C C . ASN A 1 112 ? -1.779 4.147 6.475 1.00 92.75 112 ASN A C 1
ATOM 931 O O . ASN A 1 112 ? -2.171 4.236 7.634 1.00 92.75 112 ASN A O 1
ATOM 935 N N . ALA A 1 113 ? -0.621 4.679 6.071 1.00 93.00 113 ALA A N 1
ATOM 936 C CA . ALA A 1 113 ? 0.287 5.320 7.025 1.00 93.00 113 ALA A CA 1
ATOM 937 C C . ALA A 1 113 ? -0.303 6.602 7.614 1.00 93.00 113 ALA A C 1
ATOM 939 O O . ALA A 1 113 ? -0.261 6.779 8.829 1.00 93.00 113 ALA A O 1
ATOM 940 N N . VAL A 1 114 ? -0.911 7.451 6.781 1.00 93.12 114 VAL A N 1
ATOM 941 C CA . VAL A 1 114 ? -1.581 8.672 7.253 1.00 93.12 114 VAL A CA 1
ATOM 942 C C . VAL A 1 114 ? -2.739 8.339 8.189 1.00 93.12 114 VAL A C 1
ATOM 944 O O . VAL A 1 114 ? -2.829 8.951 9.247 1.00 93.12 114 VAL A O 1
ATOM 947 N N . ASN A 1 115 ? -3.578 7.354 7.851 1.00 89.69 115 ASN A N 1
ATOM 948 C CA . ASN A 1 115 ? -4.667 6.920 8.727 1.00 89.69 115 ASN A CA 1
ATOM 949 C C . ASN A 1 115 ? -4.113 6.394 10.056 1.00 89.69 115 ASN A C 1
ATOM 951 O O . ASN A 1 115 ? -4.449 6.881 11.118 1.00 89.69 115 ASN A O 1
ATOM 955 N N . VAL A 1 116 ? -3.173 5.452 10.037 1.00 90.19 116 VAL A N 1
ATOM 956 C CA . VAL A 1 116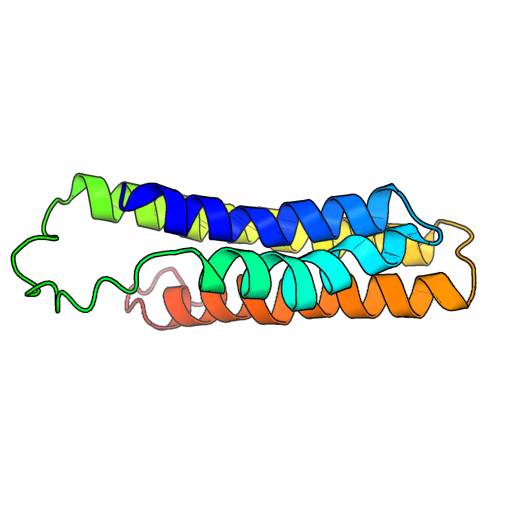 ? -2.597 4.932 11.286 1.00 90.19 116 VAL A CA 1
ATOM 957 C C . VAL A 1 116 ? -1.979 6.045 12.141 1.00 90.19 116 VAL A C 1
ATOM 959 O O . VAL A 1 116 ? -2.206 6.079 13.348 1.00 90.19 116 VAL A O 1
ATOM 962 N N . ALA A 1 117 ? -1.247 6.978 11.527 1.00 90.31 117 ALA A N 1
ATOM 963 C CA . ALA A 1 117 ? -0.652 8.111 12.228 1.00 90.31 117 ALA A CA 1
ATOM 964 C C . ALA A 1 117 ? -1.704 9.078 12.796 1.00 90.31 117 ALA A C 1
ATOM 966 O O . ALA A 1 117 ? -1.545 9.554 13.918 1.00 90.31 117 ALA A O 1
ATOM 967 N N . HIS A 1 118 ? -2.779 9.356 12.056 1.00 88.31 118 HIS A N 1
ATOM 968 C CA . HIS A 1 118 ? -3.878 10.207 12.509 1.00 88.31 118 HIS A CA 1
ATOM 969 C C . HIS A 1 118 ? -4.586 9.595 13.724 1.00 88.31 118 HIS A C 1
ATOM 971 O O . HIS A 1 118 ? -4.737 10.249 14.758 1.00 88.31 118 HIS A O 1
ATOM 977 N N . GLU A 1 119 ? -4.942 8.316 13.633 1.00 86.62 119 GLU A N 1
ATOM 978 C CA . GLU A 1 119 ? -5.643 7.574 14.674 1.00 86.62 119 GLU A CA 1
ATOM 979 C C . GLU A 1 119 ? -4.793 7.389 15.936 1.00 86.62 119 GLU A C 1
ATOM 981 O O . GLU A 1 119 ? -5.314 7.535 17.043 1.00 86.62 119 GLU A O 1
ATOM 986 N N . LEU A 1 120 ? -3.497 7.085 15.797 1.00 86.38 120 LEU A N 1
ATOM 987 C CA . LEU A 1 120 ? -2.577 7.003 16.937 1.00 86.38 120 LEU A CA 1
ATOM 988 C C . LEU A 1 120 ? -2.315 8.389 17.538 1.00 86.38 120 LEU A C 1
ATOM 990 O O . LEU A 1 120 ? -2.381 8.543 18.753 1.00 86.38 120 LEU A O 1
ATOM 994 N N . GLY A 1 121 ? -2.120 9.418 16.710 1.00 82.06 121 GLY A N 1
ATOM 995 C CA . GLY A 1 121 ? -1.907 10.792 17.169 1.00 82.06 121 GLY A CA 1
ATOM 996 C C . GLY A 1 121 ? -3.115 11.399 17.895 1.00 82.06 121 GLY A C 1
ATOM 997 O O . GLY A 1 121 ? -2.951 12.264 18.755 1.00 82.06 121 GLY A O 1
ATOM 998 N N . HIS A 1 122 ? -4.334 10.936 17.600 1.00 79.38 122 HIS A N 1
ATOM 999 C CA . HIS A 1 122 ? -5.538 11.348 18.326 1.00 79.38 122 HIS A CA 1
ATOM 1000 C C . HIS A 1 122 ? -5.649 10.706 19.723 1.00 79.38 122 HIS A C 1
ATOM 1002 O O . HIS A 1 122 ? -6.354 11.223 20.598 1.00 79.38 122 HIS A O 1
ATOM 1008 N N . ARG A 1 123 ? -4.953 9.589 19.978 1.00 76.00 123 ARG A N 1
ATOM 1009 C CA . ARG A 1 123 ? -5.000 8.897 21.272 1.00 76.00 123 ARG A CA 1
ATOM 1010 C C . ARG A 1 123 ? -4.125 9.621 22.294 1.00 76.00 123 ARG A C 1
ATOM 1012 O O . ARG A 1 123 ? -2.905 9.621 22.227 1.00 76.00 123 ARG A O 1
ATOM 1019 N N . LYS A 1 124 ? -4.761 10.205 23.314 1.00 56.81 124 LYS A N 1
ATOM 1020 C CA . LYS A 1 124 ? -4.098 10.864 24.456 1.00 56.81 124 LYS A CA 1
ATOM 1021 C C . LYS A 1 124 ? -3.555 9.871 25.500 1.00 56.81 124 LYS A C 1
ATOM 1023 O O . LYS A 1 124 ? -3.834 10.031 26.686 1.00 56.81 124 LYS A O 1
ATOM 1028 N N . ASN A 1 125 ? -2.804 8.849 25.091 1.00 55.78 125 ASN A N 1
ATOM 1029 C CA . ASN A 1 125 ? -2.063 8.001 26.030 1.00 55.78 125 ASN A CA 1
ATOM 1030 C C . ASN A 1 125 ? -0.558 8.261 25.891 1.00 55.78 125 ASN A C 1
ATOM 1032 O O . ASN A 1 125 ? 0.035 8.091 24.835 1.00 55.78 125 ASN A O 1
ATOM 1036 N N . THR A 1 126 ? 0.058 8.665 27.001 1.00 52.50 126 THR A N 1
ATOM 1037 C CA . THR A 1 126 ? 1.438 9.164 27.153 1.00 52.50 126 THR A CA 1
ATOM 1038 C C . THR A 1 126 ? 2.549 8.164 26.777 1.00 52.50 126 THR A C 1
ATOM 1040 O O . THR A 1 126 ? 3.719 8.513 26.851 1.00 52.50 126 THR A O 1
ATOM 1043 N N . PHE A 1 127 ? 2.214 6.940 26.356 1.00 52.28 127 PHE A N 1
ATOM 1044 C CA . PHE A 1 127 ? 3.179 5.934 25.888 1.00 52.28 127 PHE A CA 1
ATOM 1045 C C . PHE A 1 127 ? 3.409 5.939 24.365 1.00 52.28 127 PHE A C 1
ATOM 1047 O O . PHE A 1 127 ? 4.369 5.321 23.916 1.00 52.28 127 PHE A O 1
ATOM 1054 N N . ASP A 1 128 ? 2.577 6.648 23.592 1.00 50.09 128 ASP A N 1
ATOM 1055 C CA . ASP A 1 128 ? 2.615 6.656 22.117 1.00 50.09 128 ASP A CA 1
ATOM 1056 C C . ASP A 1 128 ? 3.344 7.886 21.527 1.00 50.09 128 ASP A C 1
ATOM 1058 O O . ASP A 1 128 ? 3.234 8.171 20.337 1.00 50.09 128 ASP A O 1
ATOM 1062 N N . VAL A 1 129 ? 4.100 8.627 22.347 1.00 42.53 129 VAL A N 1
ATOM 1063 C CA . VAL A 1 129 ? 4.934 9.754 21.895 1.00 42.53 129 VAL A CA 1
ATOM 1064 C C . VAL A 1 129 ? 6.401 9.324 21.913 1.00 42.53 129 VAL A C 1
ATOM 1066 O O . VAL A 1 129 ? 7.105 9.544 22.898 1.00 42.53 129 VAL A O 1
ATOM 1069 N N . PHE A 1 130 ? 6.841 8.690 20.830 1.00 41.28 130 PHE A N 1
ATOM 1070 C CA . PHE A 1 130 ? 8.252 8.575 20.461 1.00 41.28 130 PHE A CA 1
ATOM 1071 C C . PHE A 1 130 ? 8.458 9.174 19.074 1.00 41.28 130 PHE A C 1
ATOM 1073 O O . PHE A 1 130 ? 7.585 8.945 18.205 1.00 41.28 130 PHE A O 1
#

Secondary structure (DSSP, 8-state):
--SHHHHHHHHHHHHHHHHHHH-GGGGGHHHHIIIIIHHHHHHHS--------TTTT--HHHHHHHHHHHHHHHHHHHHHHHHHHHHHHHS---HHHHHHHHHHHHHHIIIIIHHHHHHHHH---TTS--

Sequence (130 aa):
MKDAKYLMAFSVPISVLLSIYLKELFSYTSVIYVFLFVPVVELFLPTNLSTFSEQETKSRLKDRFFDWLLYLNVPIIYLILFFGLYSFANYDIKPYEYLGFILSLGILLATNAVNVAHELGHRKNTFDVF

Foldseek 3Di:
DVCVVLVVLCVLLVLLLQLQVVADPSLQSSVCCPVPVVVVVVVVDDPPPPPPDPPPPPDPVNVVVVVVSLVVLVVSLVVSLCSLVCSVVPDDHDPVSVVSSCVSNVSSCVRNVVVSCVVLVPDPDPVSDD

Radius of gyration: 17.19 Å; chains: 1; bounding box: 47×20×44 Å

pLDDT: mean 82.83, std 17.36, range [41.28, 98.06]